Protein AF-A0A7R8QFI2-F1 (afdb_monomer)

Solvent-accessible surface area (backbone atoms only — not comparable to full-atom values): 9013 Å² total; per-residue (Å²): 136,85,84,77,78,79,81,77,75,75,80,83,75,78,76,64,45,54,29,41,31,33,12,44,46,71,68,48,40,52,51,52,50,54,52,45,50,55,34,56,76,70,69,48,58,59,44,74,45,75,42,77,54,62,67,76,100,59,58,73,65,62,47,51,54,53,42,53,52,50,36,66,75,67,68,53,55,93,42,73,49,73,47,73,79,88,70,69,64,82,76,49,57,85,70,56,65,70,74,60,65,85,78,69,81,88,67,79,82,70,92,72,79,86,84,72,80,69,80,78,74,83,79,79,75,77,81,80,83,78,83,80,80,83,129

Structure (mmCIF, N/CA/C/O backbone):
data_AF-A0A7R8QFI2-F1
#
_entry.id   AF-A0A7R8QFI2-F1
#
loop_
_atom_site.group_PDB
_atom_site.id
_atom_site.type_symbol
_atom_site.label_atom_id
_atom_site.label_alt_id
_atom_site.label_comp_id
_atom_site.label_asym_id
_atom_site.label_entity_id
_atom_site.label_seq_id
_atom_site.pdbx_PDB_ins_code
_atom_site.Cartn_x
_atom_site.Cartn_y
_atom_site.Cartn_z
_atom_site.occupancy
_atom_site.B_iso_or_equiv
_atom_site.auth_seq_id
_atom_site.auth_comp_id
_atom_site.auth_asym_id
_atom_site.auth_atom_id
_atom_site.pdbx_PDB_model_num
ATOM 1 N N . MET A 1 1 ? -21.117 -9.034 54.954 1.00 45.38 1 MET A N 1
ATOM 2 C CA . MET A 1 1 ? -21.698 -8.866 53.598 1.00 45.38 1 MET A CA 1
ATOM 3 C C . MET A 1 1 ? -20.590 -8.456 52.622 1.00 45.38 1 MET A C 1
ATOM 5 O O . MET A 1 1 ? -20.123 -7.327 52.692 1.00 45.38 1 MET A O 1
ATOM 9 N N . LYS A 1 2 ? -20.090 -9.359 51.764 1.00 46.66 2 LYS A N 1
ATOM 10 C CA . LYS A 1 2 ? -19.034 -9.036 50.780 1.00 46.66 2 LYS A CA 1
ATOM 11 C C . LYS A 1 2 ? -19.682 -8.557 49.473 1.00 46.66 2 LYS A C 1
ATOM 13 O O . LYS A 1 2 ? -20.307 -9.345 48.773 1.00 46.66 2 LYS A O 1
ATOM 18 N N . LYS A 1 3 ? -19.552 -7.264 49.151 1.00 57.09 3 LYS A N 1
ATOM 19 C CA . LYS A 1 3 ? -19.981 -6.685 47.863 1.00 57.09 3 LYS A CA 1
ATOM 20 C C . LYS A 1 3 ? -19.135 -7.292 46.738 1.00 57.09 3 LYS A C 1
ATOM 22 O O . LYS A 1 3 ? -17.954 -6.976 46.613 1.00 57.09 3 LYS A O 1
ATOM 27 N N . GLY A 1 4 ? -19.740 -8.151 45.921 1.00 54.62 4 GLY A N 1
ATOM 28 C CA . GLY A 1 4 ? -19.122 -8.666 44.702 1.00 54.62 4 GLY A CA 1
ATOM 29 C C . GLY A 1 4 ? -18.782 -7.519 43.749 1.00 54.62 4 GLY A C 1
ATOM 30 O O . GLY A 1 4 ? -19.655 -6.742 43.354 1.00 54.62 4 GLY A O 1
ATOM 31 N N . ARG A 1 5 ? -17.502 -7.393 43.383 1.00 62.91 5 ARG A N 1
ATOM 32 C CA . ARG A 1 5 ? -17.060 -6.482 42.322 1.00 62.91 5 ARG A CA 1
ATOM 33 C C . ARG A 1 5 ? -17.644 -6.985 41.001 1.00 62.91 5 ARG A C 1
ATOM 35 O O . ARG A 1 5 ? -17.160 -7.961 40.438 1.00 62.91 5 ARG A O 1
ATOM 42 N N . ARG A 1 6 ? -18.697 -6.323 40.510 1.00 64.62 6 ARG A N 1
ATOM 43 C CA . ARG A 1 6 ? -19.216 -6.521 39.150 1.00 64.62 6 ARG A CA 1
ATOM 44 C C . ARG A 1 6 ? -18.092 -6.210 38.163 1.00 64.62 6 ARG A C 1
ATOM 46 O O . ARG A 1 6 ? -17.715 -5.050 37.999 1.00 64.62 6 ARG A O 1
ATOM 53 N N . ASN A 1 7 ? -17.546 -7.256 37.549 1.00 66.62 7 ASN A N 1
ATOM 54 C CA . ASN A 1 7 ? -16.508 -7.159 36.535 1.00 66.62 7 ASN A CA 1
ATOM 55 C C . ASN A 1 7 ? -17.128 -6.569 35.258 1.00 66.62 7 ASN A C 1
ATOM 57 O O . ASN A 1 7 ? -17.682 -7.291 34.430 1.00 66.62 7 ASN A O 1
ATOM 61 N N . ARG A 1 8 ? -17.113 -5.237 35.134 1.00 70.44 8 ARG A N 1
ATOM 62 C CA . ARG A 1 8 ? -17.502 -4.540 33.904 1.00 70.44 8 ARG A CA 1
ATOM 63 C C . ARG A 1 8 ? -16.419 -4.815 32.861 1.00 70.44 8 ARG A C 1
ATOM 65 O O . ARG A 1 8 ? -15.394 -4.142 32.849 1.00 70.44 8 ARG A O 1
ATOM 72 N N . ARG A 1 9 ? -16.623 -5.835 32.019 1.00 70.94 9 ARG A N 1
ATOM 73 C CA . ARG A 1 9 ? -15.768 -6.065 30.846 1.00 70.94 9 ARG A CA 1
ATOM 74 C C . ARG A 1 9 ? -15.829 -4.819 29.961 1.00 70.94 9 ARG A C 1
ATOM 76 O O . ARG A 1 9 ? -16.916 -4.327 29.667 1.00 70.94 9 ARG A O 1
ATOM 83 N N . ALA A 1 10 ? -14.663 -4.299 29.588 1.00 73.00 10 ALA A N 1
ATOM 84 C CA . ALA A 1 10 ? -14.562 -3.171 28.673 1.00 73.00 10 ALA A CA 1
ATOM 85 C C . ALA A 1 10 ? -15.221 -3.517 27.321 1.00 73.00 10 ALA A C 1
ATOM 87 O O . ALA A 1 10 ? -15.196 -4.688 26.922 1.00 73.00 10 ALA A O 1
ATOM 88 N N . PRO A 1 11 ? -15.801 -2.531 26.614 1.00 71.62 11 PRO A N 1
ATOM 89 C CA . PRO A 1 11 ? -16.389 -2.767 25.303 1.00 71.62 11 PRO A CA 1
ATOM 90 C C . PRO A 1 11 ? -15.331 -3.318 24.328 1.00 71.62 11 PRO A C 1
ATOM 92 O O . PRO A 1 11 ? -14.168 -2.900 24.383 1.00 71.62 11 PRO A O 1
ATOM 95 N N . PRO A 1 12 ? -15.700 -4.267 23.447 1.00 72.69 12 PRO A N 1
ATOM 96 C CA . PRO A 1 12 ? -14.768 -4.852 22.493 1.00 72.69 12 PRO A CA 1
ATOM 97 C C . PRO A 1 12 ? -14.209 -3.764 21.569 1.00 72.69 12 PRO A C 1
ATOM 99 O O . PRO A 1 12 ? -14.959 -3.070 20.884 1.00 72.69 12 PRO A O 1
ATOM 102 N N . ARG A 1 13 ? -12.879 -3.602 21.559 1.00 73.94 13 ARG A N 1
ATOM 103 C CA . ARG A 1 13 ? -12.211 -2.669 20.642 1.00 73.94 13 ARG A CA 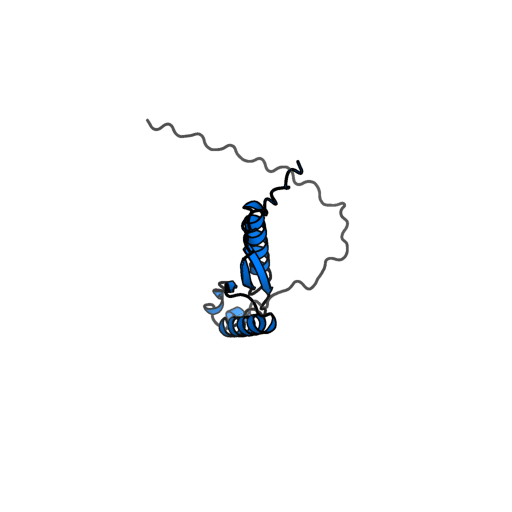1
ATOM 104 C C . ARG A 1 13 ? -12.448 -3.120 19.196 1.00 73.94 13 ARG A C 1
ATOM 106 O O . ARG A 1 13 ? -12.307 -4.316 18.917 1.00 73.94 13 ARG A O 1
ATOM 113 N N . PRO A 1 14 ? -12.756 -2.199 18.269 1.00 75.44 14 PRO A N 1
ATOM 114 C CA . PRO A 1 14 ? -12.896 -2.548 16.864 1.00 75.44 14 PRO A CA 1
ATOM 115 C C . PRO A 1 14 ? -11.576 -3.131 16.348 1.00 75.44 14 PRO A C 1
ATOM 117 O O . PRO A 1 14 ? -10.503 -2.556 16.540 1.00 75.44 14 PRO A O 1
ATOM 120 N N . ARG A 1 15 ? -11.648 -4.301 15.707 1.00 82.50 15 ARG A N 1
ATOM 121 C CA . ARG A 1 15 ? -10.483 -4.920 15.067 1.00 82.50 15 ARG A CA 1
ATOM 122 C C . ARG A 1 15 ? -10.026 -4.027 13.913 1.00 82.50 15 ARG A C 1
ATOM 124 O O . ARG A 1 15 ? -10.817 -3.764 13.008 1.00 82.50 15 ARG A O 1
ATOM 131 N N . ARG A 1 16 ? -8.765 -3.576 13.943 1.00 87.06 16 ARG A N 1
ATOM 132 C CA . ARG A 1 16 ? -8.180 -2.797 12.842 1.00 87.06 16 ARG A CA 1
ATOM 133 C C . ARG A 1 16 ? -8.179 -3.644 11.573 1.00 87.06 16 ARG A C 1
ATOM 135 O O . ARG A 1 16 ? -7.582 -4.718 11.550 1.00 87.06 16 ARG A O 1
ATOM 142 N N . LYS A 1 17 ? -8.853 -3.166 10.530 1.00 91.00 17 LYS A N 1
ATOM 143 C CA . LYS A 1 17 ? -8.801 -3.769 9.197 1.00 91.00 17 LYS A CA 1
ATOM 144 C C . LYS A 1 17 ? -7.487 -3.368 8.548 1.00 91.00 17 LYS A C 1
ATOM 146 O O . LYS A 1 17 ? -7.140 -2.193 8.547 1.00 91.00 17 LYS A O 1
ATOM 151 N N . VAL A 1 18 ? -6.762 -4.328 8.000 1.00 92.31 18 VAL A N 1
ATOM 152 C CA . VAL A 1 18 ? -5.548 -4.050 7.233 1.00 92.31 18 VAL A CA 1
ATOM 153 C C . VAL A 1 18 ? -5.906 -4.128 5.745 1.00 92.31 18 VAL A C 1
ATOM 155 O O . VAL A 1 18 ? -6.668 -5.009 5.344 1.00 92.31 18 VAL A O 1
ATOM 158 N N . ILE A 1 19 ? -5.414 -3.179 4.952 1.00 94.06 19 ILE A N 1
ATOM 159 C CA . ILE A 1 19 ? -5.589 -3.118 3.498 1.00 94.06 19 ILE A CA 1
ATOM 160 C C . ILE A 1 19 ? -4.199 -3.078 2.871 1.00 94.06 19 ILE A C 1
ATOM 162 O O . ILE A 1 19 ? -3.382 -2.226 3.218 1.00 94.06 19 ILE A O 1
ATOM 166 N N . TYR A 1 20 ? -3.940 -4.008 1.962 1.00 95.19 20 TYR A N 1
ATOM 167 C CA . TYR A 1 20 ? -2.738 -4.021 1.143 1.00 95.19 20 TYR A CA 1
ATOM 168 C C . TYR A 1 20 ? -2.846 -3.001 0.010 1.00 95.19 20 TYR A C 1
ATOM 170 O O . TYR A 1 20 ? -3.884 -2.935 -0.654 1.00 95.19 20 TYR A O 1
ATOM 178 N N . VAL A 1 21 ? -1.769 -2.254 -0.228 1.00 95.31 21 VAL A N 1
ATOM 179 C CA . VAL A 1 21 ? -1.650 -1.297 -1.327 1.00 95.31 21 VAL A CA 1
ATOM 180 C C . VAL A 1 21 ? -0.360 -1.561 -2.093 1.00 95.31 21 VAL A C 1
ATOM 182 O O . VAL A 1 21 ? 0.730 -1.323 -1.582 1.00 95.31 21 VAL A O 1
ATOM 185 N N . GLY A 1 22 ? -0.480 -2.064 -3.317 1.00 93.69 22 GLY A N 1
ATOM 186 C CA . GLY A 1 22 ? 0.650 -2.150 -4.237 1.00 93.69 22 GLY A CA 1
ATOM 187 C C . GLY A 1 22 ? 0.884 -0.795 -4.900 1.00 93.69 22 GLY A C 1
ATOM 188 O O . GLY A 1 22 ? -0.035 -0.276 -5.522 1.00 93.69 22 GLY A O 1
ATOM 189 N N . CYS A 1 23 ? 2.077 -0.228 -4.770 1.00 92.75 23 CYS A N 1
ATOM 190 C CA . CYS A 1 23 ? 2.444 1.068 -5.343 1.00 92.75 23 CYS A CA 1
ATOM 191 C C . CYS A 1 23 ? 3.401 0.861 -6.517 1.00 92.75 23 CYS A C 1
ATOM 193 O O . CYS A 1 23 ? 4.364 0.110 -6.375 1.00 92.75 23 CYS A O 1
ATOM 195 N N . GLU A 1 24 ? 3.176 1.507 -7.658 1.00 89.69 24 GLU A N 1
ATOM 196 C CA . GLU A 1 24 ? 4.116 1.448 -8.783 1.00 89.69 24 GLU A CA 1
ATOM 197 C C . GLU A 1 24 ? 5.493 2.013 -8.403 1.00 89.69 24 GLU A C 1
ATOM 199 O O . GLU A 1 24 ? 6.505 1.309 -8.533 1.00 89.69 24 GLU A O 1
ATOM 204 N N . GLY A 1 25 ? 5.512 3.221 -7.833 1.00 88.94 25 GLY A N 1
ATOM 205 C CA . GLY A 1 25 ? 6.712 3.919 -7.396 1.00 88.94 25 GLY A CA 1
ATOM 206 C C . GLY A 1 25 ? 6.557 4.679 -6.076 1.00 88.94 25 GLY A C 1
ATOM 207 O O . GLY A 1 25 ? 5.670 4.423 -5.252 1.00 88.94 25 GLY A O 1
ATOM 208 N N . ASP A 1 26 ? 7.496 5.603 -5.862 1.00 89.19 26 ASP A N 1
ATOM 209 C CA . ASP A 1 26 ? 7.631 6.371 -4.619 1.00 89.19 26 ASP A CA 1
ATOM 210 C C . ASP A 1 26 ? 6.506 7.412 -4.460 1.00 89.19 26 ASP A C 1
ATOM 212 O O . ASP A 1 26 ? 6.092 7.712 -3.337 1.00 89.19 26 ASP A O 1
ATOM 216 N N . SER A 1 27 ? 5.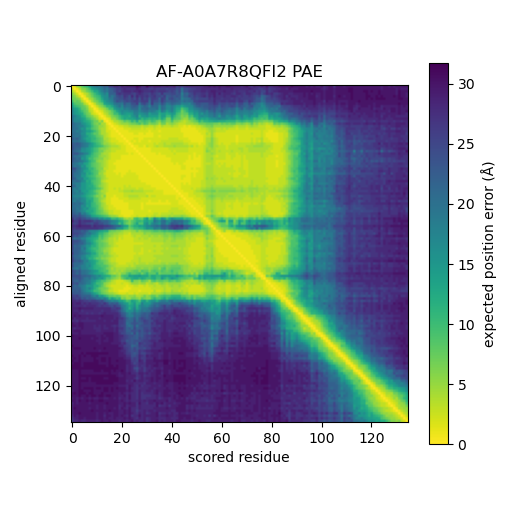973 7.939 -5.569 1.00 89.75 27 SER A N 1
ATOM 217 C CA . SER A 1 27 ? 4.851 8.889 -5.581 1.00 89.75 27 SER A CA 1
ATOM 218 C C . SER A 1 27 ? 3.586 8.273 -4.992 1.00 89.75 27 SER A C 1
ATOM 220 O O . SER A 1 27 ? 2.963 8.856 -4.100 1.00 89.75 27 SER A O 1
ATOM 222 N N . GLU A 1 28 ? 3.229 7.063 -5.418 1.00 92.31 28 GLU A N 1
ATOM 223 C CA . GLU A 1 28 ? 2.031 6.374 -4.934 1.00 92.31 28 GLU A CA 1
ATOM 224 C C . GLU A 1 28 ? 2.224 5.942 -3.481 1.00 92.31 28 GLU A C 1
ATOM 226 O O . GLU A 1 28 ? 1.292 6.001 -2.680 1.00 92.31 28 GLU A O 1
ATOM 231 N N . GLN A 1 29 ? 3.442 5.546 -3.099 1.00 94.12 29 GLN A N 1
ATOM 232 C CA . GLN A 1 29 ? 3.764 5.241 -1.707 1.00 94.12 29 GLN A CA 1
ATOM 233 C C . GLN A 1 29 ? 3.567 6.461 -0.796 1.00 94.12 29 GLN A C 1
ATOM 235 O O . GLN A 1 29 ? 2.952 6.337 0.268 1.00 94.12 29 GLN A O 1
ATOM 240 N N . ALA A 1 30 ? 4.040 7.639 -1.214 1.00 94.38 30 ALA A N 1
ATOM 241 C CA . ALA A 1 30 ? 3.842 8.882 -0.4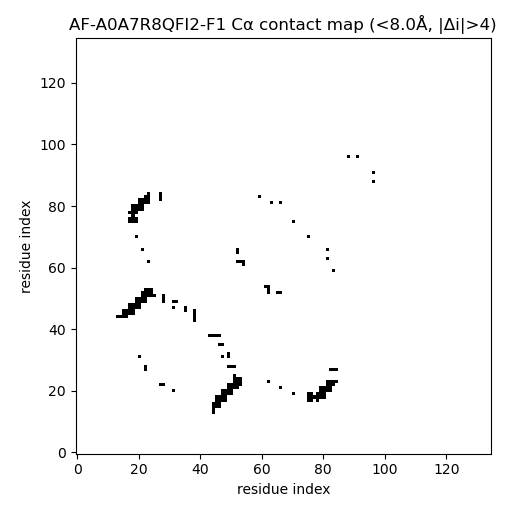73 1.00 94.38 30 ALA A CA 1
ATOM 242 C C . ALA A 1 30 ? 2.352 9.235 -0.344 1.00 94.38 30 ALA A C 1
ATOM 244 O O . ALA A 1 30 ? 1.900 9.646 0.727 1.00 94.38 30 ALA A O 1
ATOM 245 N N . TYR A 1 31 ? 1.562 9.000 -1.395 1.00 95.69 31 TYR A N 1
ATOM 246 C CA . TYR A 1 31 ? 0.115 9.191 -1.338 1.00 95.69 31 TYR A CA 1
ATOM 247 C C . TYR A 1 31 ? -0.561 8.257 -0.321 1.00 95.69 31 TYR A C 1
ATOM 249 O O . TYR A 1 31 ? -1.410 8.694 0.457 1.00 95.69 31 TYR A O 1
ATOM 257 N N . VAL A 1 32 ? -0.150 6.986 -0.243 1.00 97.12 32 VAL A N 1
ATOM 258 C CA . VAL A 1 32 ? -0.666 6.052 0.774 1.00 97.12 32 VAL A CA 1
ATOM 259 C C . VAL A 1 32 ? -0.301 6.490 2.192 1.00 97.12 32 VAL A C 1
ATOM 261 O O . VAL A 1 32 ? -1.121 6.335 3.099 1.00 97.12 32 VAL A O 1
ATOM 264 N N . ALA A 1 33 ? 0.891 7.057 2.397 1.00 97.12 33 ALA A N 1
ATOM 265 C CA . ALA A 1 33 ? 1.283 7.611 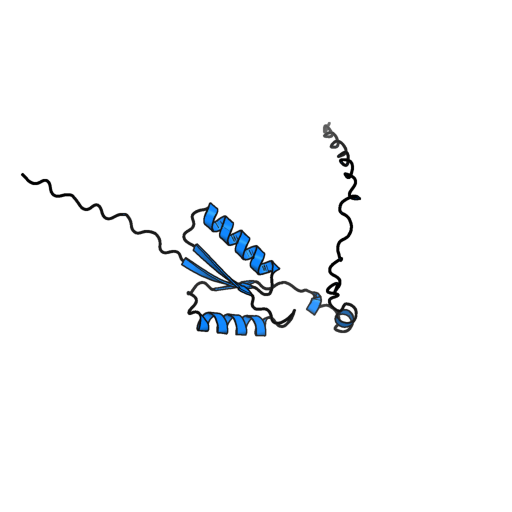3.692 1.00 97.12 33 ALA A CA 1
ATOM 266 C C . ALA A 1 33 ? 0.356 8.765 4.114 1.00 97.12 33 ALA A C 1
ATOM 268 O O . ALA A 1 33 ? -0.191 8.726 5.214 1.00 97.12 33 ALA A O 1
ATOM 269 N N . LEU A 1 34 ? 0.065 9.703 3.205 1.00 98.12 34 LEU A N 1
ATOM 270 C CA . LEU A 1 34 ? -0.907 10.776 3.448 1.00 98.12 34 LEU A CA 1
ATOM 271 C C . LEU A 1 34 ? -2.295 10.222 3.816 1.00 98.12 34 LEU A C 1
ATOM 273 O O . LEU A 1 34 ? -2.928 10.688 4.763 1.00 98.12 34 LEU A O 1
ATOM 277 N N . LEU A 1 35 ? -2.779 9.203 3.099 1.00 97.50 35 LEU A N 1
ATOM 278 C CA . LEU A 1 35 ? -4.055 8.561 3.428 1.00 97.50 35 LEU A CA 1
ATOM 279 C C . LEU A 1 35 ? -4.029 7.903 4.813 1.00 97.50 35 LEU A C 1
ATOM 281 O O . LEU A 1 35 ? -5.025 7.950 5.535 1.00 97.50 35 LEU A O 1
ATOM 285 N N . GLN A 1 36 ? -2.906 7.295 5.198 1.00 97.38 36 GLN A N 1
ATOM 286 C CA . GLN A 1 36 ? -2.744 6.703 6.521 1.00 97.38 36 GLN A CA 1
ATOM 287 C C . GLN A 1 36 ? -2.797 7.767 7.627 1.00 97.38 36 GLN A C 1
ATOM 289 O O . GLN A 1 36 ? -3.408 7.508 8.669 1.00 97.38 36 GLN A O 1
ATOM 294 N N . ASP A 1 37 ? -2.229 8.949 7.397 1.00 97.75 37 ASP A N 1
ATOM 295 C CA . ASP A 1 37 ? -2.302 10.073 8.333 1.00 97.75 37 ASP A CA 1
ATOM 296 C C . ASP A 1 37 ? -3.745 10.555 8.504 1.00 97.75 37 ASP A C 1
ATOM 298 O O . ASP A 1 37 ? -4.248 10.594 9.627 1.00 97.75 37 ASP A O 1
ATOM 302 N N . LEU A 1 38 ? -4.478 10.761 7.407 1.00 98.06 38 LEU A N 1
ATOM 303 C CA . LEU A 1 38 ? -5.899 11.136 7.453 1.00 98.06 38 LEU A CA 1
ATOM 304 C C . LEU A 1 38 ? -6.768 10.078 8.159 1.00 98.06 38 LEU A C 1
ATOM 306 O O . LEU A 1 38 ? -7.683 10.405 8.916 1.00 98.06 38 LEU A O 1
ATOM 310 N N . ILE A 1 39 ? -6.484 8.790 7.944 1.00 96.31 39 ILE A N 1
ATOM 311 C CA . ILE A 1 39 ? -7.144 7.676 8.644 1.00 96.31 39 ILE A CA 1
ATOM 312 C C . ILE A 1 39 ? -6.897 7.756 10.155 1.00 96.31 39 ILE A C 1
ATOM 314 O O . ILE A 1 39 ? -7.824 7.529 10.941 1.00 96.31 39 ILE A O 1
ATOM 318 N N . ASN A 1 40 ? -5.665 8.078 10.558 1.00 95.06 40 ASN A N 1
ATOM 319 C CA . ASN A 1 40 ? -5.286 8.220 11.960 1.00 95.06 40 ASN A CA 1
ATOM 320 C C . ASN A 1 40 ? -5.959 9.443 12.597 1.00 95.06 40 ASN A C 1
ATOM 322 O O . ASN A 1 40 ? -6.536 9.308 13.676 1.00 95.06 40 ASN A O 1
ATOM 326 N N . GLU A 1 41 ? -5.964 10.592 11.917 1.00 97.06 41 GLU A N 1
ATOM 327 C CA . GLU A 1 41 ? -6.645 11.817 12.363 1.00 97.06 41 GLU A CA 1
ATOM 328 C C . GLU A 1 41 ? -8.143 11.596 12.594 1.00 97.06 41 GLU A C 1
ATOM 330 O O . GLU A 1 41 ? -8.728 12.112 13.546 1.00 97.06 41 GLU A O 1
ATOM 335 N N . ARG A 1 42 ? -8.776 10.781 11.744 1.00 96.25 42 ARG A N 1
ATOM 336 C CA . ARG A 1 42 ? -10.199 10.427 11.856 1.00 96.25 42 ARG A CA 1
ATOM 337 C C . ARG A 1 42 ? -10.477 9.286 12.838 1.00 96.25 42 ARG A C 1
ATOM 339 O O . ARG A 1 42 ? -11.636 8.912 13.008 1.00 96.25 42 ARG A O 1
ATOM 346 N N . GLY A 1 43 ? -9.450 8.717 13.472 1.00 93.62 43 GLY A N 1
ATOM 347 C CA . GLY A 1 43 ? -9.592 7.623 14.435 1.00 93.62 43 GLY A CA 1
ATOM 348 C C . GLY A 1 43 ? -10.170 6.338 13.832 1.00 93.62 43 GLY A C 1
ATOM 349 O O . GLY A 1 43 ? -10.788 5.539 14.540 1.00 93.62 43 GLY A O 1
ATOM 350 N N . LEU A 1 44 ? -10.006 6.129 12.522 1.00 93.44 44 LEU A N 1
ATOM 351 C CA . LEU A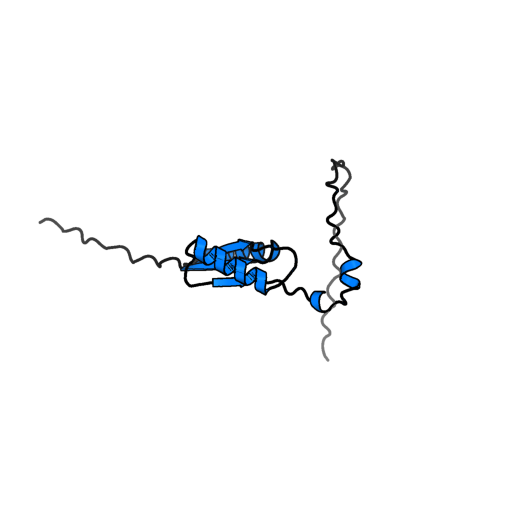 1 44 ? -10.558 4.965 11.841 1.00 93.44 44 LEU A CA 1
ATOM 352 C C . LEU A 1 44 ? -9.737 3.714 12.174 1.00 93.44 44 LEU A C 1
ATOM 354 O O . LEU A 1 44 ? -8.506 3.714 12.178 1.00 93.44 44 LEU A O 1
ATOM 358 N N . ALA A 1 45 ? -10.424 2.596 12.406 1.00 92.94 45 ALA A N 1
ATOM 359 C CA . ALA A 1 45 ? -9.793 1.304 12.667 1.00 92.94 45 ALA A CA 1
ATOM 360 C C . ALA A 1 45 ? -9.319 0.636 11.359 1.00 92.94 45 ALA A C 1
ATOM 362 O O . ALA A 1 45 ? -9.707 -0.493 11.053 1.00 92.94 45 ALA A O 1
ATOM 363 N N . VAL A 1 46 ? -8.502 1.340 10.573 1.00 92.62 46 VAL A N 1
ATOM 364 C CA . VAL A 1 46 ? -7.939 0.873 9.299 1.00 92.62 46 VAL A CA 1
ATOM 365 C C . VAL A 1 46 ? -6.427 1.118 9.284 1.00 92.62 46 VAL A C 1
ATOM 367 O O . VAL A 1 46 ? -5.943 2.113 9.816 1.00 92.62 46 VAL A O 1
ATOM 370 N N . THR A 1 47 ? -5.666 0.195 8.704 1.00 93.81 47 THR A N 1
ATOM 371 C CA . THR A 1 47 ? -4.235 0.358 8.424 1.00 93.81 47 THR A CA 1
ATOM 372 C C . THR A 1 47 ? -3.978 0.052 6.957 1.00 93.81 47 THR A C 1
ATOM 374 O O . THR A 1 47 ? -4.368 -1.014 6.480 1.00 93.81 47 THR A O 1
ATOM 377 N N . LEU A 1 48 ? -3.283 0.945 6.266 1.00 95.31 48 LEU A N 1
ATOM 378 C CA . LEU A 1 48 ? -2.789 0.738 4.912 1.00 95.31 48 LEU A CA 1
ATOM 379 C C . LEU A 1 48 ? -1.361 0.180 4.973 1.00 95.31 48 LEU A C 1
ATOM 381 O O . LEU A 1 48 ? -0.528 0.646 5.750 1.00 95.31 48 LEU A O 1
ATOM 385 N N . ARG A 1 49 ? -1.081 -0.854 4.179 1.00 93.81 49 ARG A N 1
ATOM 386 C CA . ARG A 1 49 ? 0.252 -1.449 4.018 1.00 93.81 49 ARG A CA 1
ATOM 387 C C . ARG A 1 49 ? 0.706 -1.230 2.584 1.00 93.81 49 ARG A C 1
ATOM 389 O O . ARG A 1 49 ? 0.244 -1.936 1.696 1.00 93.81 49 ARG A O 1
ATOM 396 N N . ALA A 1 50 ? 1.556 -0.226 2.390 1.00 93.75 50 ALA A N 1
ATOM 397 C CA . ALA A 1 50 ? 2.117 0.111 1.090 1.00 93.75 50 ALA A CA 1
ATOM 398 C C . ALA A 1 50 ? 3.342 -0.756 0.785 1.00 93.75 50 ALA A C 1
ATOM 400 O O . ALA A 1 50 ? 4.298 -0.740 1.559 1.00 93.75 50 ALA A O 1
ATOM 401 N N . ASP A 1 51 ? 3.329 -1.435 -0.360 1.00 92.31 51 ASP A N 1
ATOM 402 C CA . ASP A 1 51 ? 4.481 -2.146 -0.908 1.00 92.31 51 ASP A CA 1
ATOM 403 C C . ASP A 1 51 ? 4.820 -1.586 -2.287 1.00 92.31 51 ASP A C 1
ATOM 405 O O . ASP A 1 51 ? 4.007 -1.638 -3.210 1.00 92.31 51 ASP A O 1
ATOM 409 N N . VAL A 1 52 ? 6.053 -1.106 -2.447 1.00 91.19 52 VAL A N 1
ATOM 410 C CA . VAL A 1 52 ? 6.545 -0.631 -3.743 1.00 91.19 52 VAL A CA 1
ATOM 411 C C . VAL A 1 52 ? 6.844 -1.832 -4.647 1.00 91.19 52 VAL A C 1
ATOM 413 O O . VAL A 1 52 ? 7.645 -2.728 -4.337 1.00 91.19 52 VAL A O 1
ATOM 416 N N . LEU A 1 53 ? 6.148 -1.877 -5.778 1.00 87.25 53 LEU A N 1
ATOM 417 C CA . LEU A 1 53 ? 6.139 -2.983 -6.715 1.00 87.25 53 LEU A CA 1
ATOM 418 C C . LEU A 1 53 ? 7.297 -2.902 -7.697 1.00 87.25 53 LEU A C 1
ATOM 420 O O . LEU A 1 53 ? 7.884 -3.949 -7.935 1.00 87.25 53 LEU A O 1
ATOM 424 N N . ASN A 1 54 ? 7.664 -1.715 -8.180 1.00 74.38 54 ASN A N 1
ATOM 425 C CA . ASN A 1 54 ? 8.789 -1.405 -9.070 1.00 74.38 54 ASN A CA 1
ATOM 426 C C . ASN A 1 54 ? 9.319 -2.575 -9.937 1.00 74.38 54 ASN A C 1
ATOM 428 O O . ASN A 1 54 ? 10.117 -3.410 -9.478 1.00 74.38 54 ASN A O 1
ATOM 432 N N . PRO A 1 55 ? 8.939 -2.606 -11.219 1.00 60.50 55 PRO A N 1
AT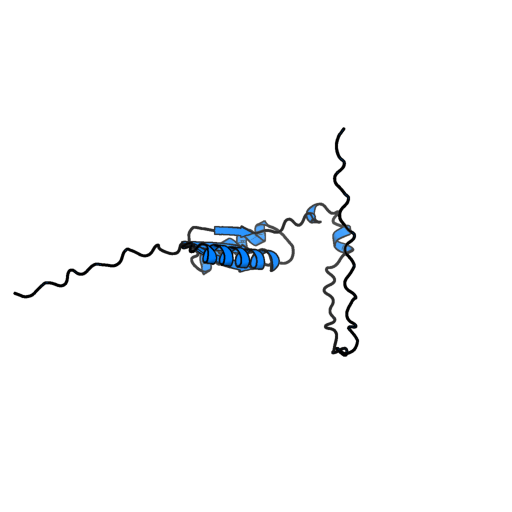OM 433 C CA . PRO A 1 55 ? 9.864 -2.993 -12.262 1.00 60.50 55 PRO A CA 1
ATOM 434 C C . PRO A 1 55 ? 9.852 -1.913 -13.351 1.00 60.50 55 PRO A C 1
ATOM 436 O O . PRO A 1 55 ? 9.247 -2.102 -14.390 1.00 60.50 55 PRO A O 1
ATOM 439 N N . GLY A 1 56 ? 10.501 -0.775 -13.080 1.00 59.59 56 GLY A N 1
ATOM 440 C CA . GLY A 1 56 ? 10.939 0.213 -14.075 1.00 59.59 56 GLY A CA 1
ATOM 441 C C . GLY A 1 56 ? 9.939 0.567 -15.183 1.00 59.59 56 GLY A C 1
ATOM 442 O O . GLY A 1 56 ? 10.031 -0.005 -16.261 1.00 59.59 56 GLY A O 1
ATOM 443 N N . ALA A 1 57 ? 9.077 1.562 -14.938 1.00 56.62 57 ALA A N 1
ATOM 444 C CA . ALA A 1 57 ? 8.294 2.295 -15.948 1.00 56.62 57 ALA A CA 1
ATOM 445 C C . ALA A 1 57 ? 7.646 1.422 -17.047 1.00 56.62 57 ALA A C 1
ATOM 447 O O . ALA A 1 57 ? 7.721 1.752 -18.233 1.00 56.62 57 ALA A O 1
ATOM 448 N N . GLY A 1 58 ? 7.076 0.270 -16.685 1.00 70.50 58 GLY A N 1
ATOM 449 C CA . GLY A 1 58 ? 6.649 -0.703 -17.681 1.00 70.50 58 GLY A CA 1
ATOM 450 C C . GLY A 1 58 ? 5.737 -1.812 -17.166 1.00 70.50 58 GLY A C 1
ATOM 451 O O . GLY A 1 58 ? 5.855 -2.279 -16.037 1.00 70.50 58 GLY A O 1
ATOM 452 N N . ASP A 1 59 ? 4.849 -2.210 -18.078 1.00 78.69 59 ASP A N 1
ATOM 453 C CA . ASP A 1 59 ? 3.840 -3.272 -18.039 1.00 78.69 59 ASP A CA 1
ATOM 454 C C . ASP A 1 59 ? 2.984 -3.399 -16.751 1.00 78.69 59 ASP A C 1
ATOM 456 O O . ASP A 1 59 ? 3.394 -4.024 -15.763 1.00 78.69 59 ASP A O 1
ATOM 460 N N . PRO A 1 60 ? 1.726 -2.912 -16.789 1.00 83.19 60 PRO A N 1
ATOM 461 C CA . PRO A 1 60 ? 0.743 -3.116 -15.726 1.00 83.19 60 PRO A CA 1
ATOM 462 C C . PRO A 1 60 ? 0.534 -4.585 -15.338 1.00 83.19 60 PRO A C 1
ATOM 464 O O . PRO A 1 60 ? 0.271 -4.881 -14.170 1.00 83.19 60 PRO A O 1
ATOM 467 N N . GLU A 1 61 ? 0.654 -5.527 -16.279 1.00 86.44 61 GLU A N 1
ATOM 468 C CA . GLU A 1 61 ? 0.431 -6.942 -15.982 1.00 86.44 61 GLU A CA 1
ATOM 469 C C . GLU A 1 61 ? 1.529 -7.503 -15.065 1.00 86.44 61 GLU A C 1
ATOM 471 O O . GLU A 1 61 ? 1.240 -8.179 -14.068 1.00 86.44 61 GLU A O 1
ATOM 476 N N . ALA A 1 62 ? 2.792 -7.177 -15.347 1.00 84.31 62 ALA A N 1
ATOM 477 C CA . ALA A 1 62 ? 3.926 -7.554 -14.509 1.00 84.31 62 ALA A CA 1
ATOM 478 C C . ALA A 1 62 ? 3.799 -7.003 -13.076 1.00 84.31 62 ALA A C 1
ATOM 480 O O . ALA A 1 62 ? 4.068 -7.722 -12.103 1.00 84.31 62 ALA A O 1
ATOM 481 N N . LEU A 1 63 ? 3.335 -5.757 -12.933 1.00 87.12 63 LEU A N 1
ATOM 482 C CA . LEU A 1 63 ? 3.058 -5.128 -11.639 1.00 87.12 63 LEU A CA 1
ATOM 483 C C . LEU A 1 63 ? 2.001 -5.905 -10.843 1.00 87.12 63 LEU A C 1
ATOM 485 O O . LEU A 1 63 ? 2.231 -6.248 -9.678 1.00 87.12 63 LEU A O 1
ATOM 489 N N . VAL A 1 64 ? 0.878 -6.257 -11.477 1.00 88.56 64 VAL A N 1
ATOM 490 C CA . VAL A 1 64 ? -0.196 -7.038 -10.840 1.00 88.56 64 VAL A CA 1
ATOM 491 C C . VAL A 1 64 ? 0.304 -8.415 -10.404 1.00 88.56 64 VAL A C 1
ATOM 493 O O . VAL A 1 64 ? 0.070 -8.819 -9.263 1.00 88.56 64 VAL A O 1
ATOM 496 N N . ARG A 1 65 ? 1.047 -9.129 -11.259 1.00 89.88 65 ARG A N 1
ATOM 497 C CA . ARG A 1 65 ? 1.615 -10.447 -10.915 1.00 89.88 65 ARG A CA 1
ATOM 498 C C . ARG A 1 65 ? 2.516 -10.368 -9.679 1.00 89.88 65 ARG A C 1
ATOM 500 O O . ARG A 1 65 ? 2.409 -11.200 -8.776 1.00 89.88 65 ARG A O 1
ATOM 507 N N . LYS A 1 66 ? 3.359 -9.337 -9.593 1.00 88.81 66 LYS A N 1
ATOM 508 C CA . LYS A 1 66 ? 4.246 -9.114 -8.443 1.00 88.81 66 LYS A CA 1
ATOM 509 C C . LYS A 1 66 ? 3.477 -8.745 -7.173 1.00 88.81 66 LYS A C 1
ATOM 511 O O . LYS A 1 66 ? 3.849 -9.186 -6.084 1.00 88.81 66 LYS A O 1
ATOM 516 N N . ALA A 1 67 ? 2.394 -7.979 -7.299 1.00 90.69 67 ALA A N 1
ATOM 517 C CA . ALA A 1 67 ? 1.496 -7.687 -6.185 1.00 90.69 67 ALA A CA 1
ATOM 518 C C . ALA A 1 67 ? 0.871 -8.973 -5.626 1.00 90.69 67 ALA A C 1
ATOM 520 O O . ALA A 1 67 ? 0.923 -9.206 -4.421 1.00 90.69 67 ALA A O 1
ATOM 521 N N . ILE A 1 68 ? 0.360 -9.852 -6.498 1.00 90.88 68 ILE A N 1
ATOM 522 C CA . ILE A 1 68 ? -0.196 -11.157 -6.102 1.00 90.88 68 ILE A CA 1
ATOM 523 C C . ILE A 1 68 ? 0.859 -11.995 -5.371 1.00 90.88 68 ILE A C 1
ATOM 525 O O . ILE A 1 68 ? 0.575 -12.557 -4.312 1.00 90.88 68 ILE A O 1
ATOM 529 N N . GLN A 1 69 ? 2.089 -12.036 -5.891 1.00 89.75 69 GLN A N 1
ATOM 530 C CA . GLN A 1 69 ? 3.186 -12.762 -5.252 1.00 89.75 69 GLN A CA 1
ATOM 531 C C . GLN A 1 69 ? 3.454 -12.254 -3.826 1.00 89.75 69 GLN A C 1
ATOM 533 O O . GLN A 1 69 ? 3.544 -13.061 -2.901 1.00 89.75 69 GLN A O 1
ATOM 538 N N . ARG A 1 70 ? 3.518 -10.931 -3.620 1.00 89.00 70 ARG A N 1
ATOM 539 C CA . ARG A 1 70 ? 3.701 -10.336 -2.283 1.00 89.00 70 ARG A CA 1
ATOM 540 C C . ARG A 1 70 ? 2.523 -10.596 -1.351 1.00 89.00 70 ARG A C 1
ATOM 542 O O . ARG A 1 70 ? 2.728 -10.898 -0.178 1.00 89.00 70 ARG A O 1
ATOM 549 N N . ILE A 1 71 ? 1.300 -10.528 -1.876 1.00 90.31 71 ILE A N 1
ATOM 550 C CA . ILE A 1 71 ? 0.074 -10.860 -1.139 1.00 90.31 71 ILE A CA 1
ATOM 551 C C . ILE A 1 71 ? 0.125 -12.276 -0.584 1.00 90.31 71 ILE A C 1
ATOM 553 O O . ILE A 1 71 ? -0.207 -12.472 0.584 1.00 90.31 71 ILE A O 1
ATOM 557 N N . HIS A 1 72 ? 0.574 -13.242 -1.382 1.00 89.69 72 HIS A N 1
ATOM 558 C CA . HIS A 1 72 ? 0.712 -14.622 -0.928 1.00 89.69 72 HIS A CA 1
ATOM 559 C C . HIS A 1 72 ? 1.880 -14.805 0.051 1.00 89.69 72 HIS A C 1
ATOM 561 O O . HIS A 1 72 ? 1.736 -15.540 1.021 1.00 89.69 72 HIS A O 1
ATOM 567 N N . GLN A 1 73 ? 3.011 -14.125 -0.160 1.00 88.19 73 GLN A N 1
ATOM 568 C CA . GLN A 1 73 ? 4.182 -14.222 0.725 1.00 88.19 73 GLN A CA 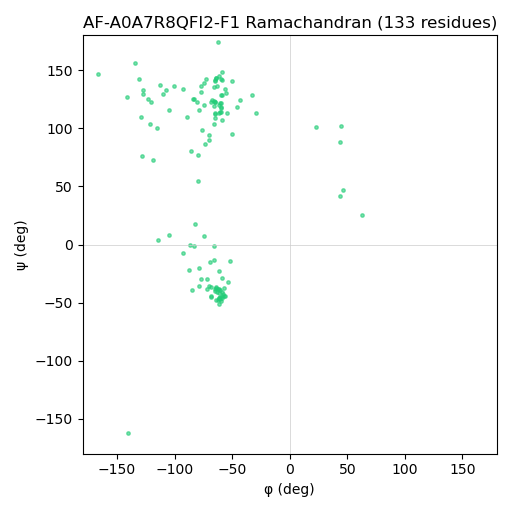1
ATOM 569 C C . GLN A 1 73 ? 3.917 -13.709 2.143 1.00 88.19 73 GLN A C 1
ATOM 571 O O . GLN A 1 73 ? 4.435 -14.268 3.106 1.00 88.19 73 GLN A O 1
ATOM 576 N N . HIS A 1 74 ? 3.128 -12.644 2.273 1.00 83.56 74 HIS A N 1
ATOM 577 C CA . HIS A 1 74 ? 2.885 -11.975 3.552 1.00 83.56 74 HIS A CA 1
ATOM 578 C C . HIS A 1 74 ? 1.501 -12.264 4.147 1.00 83.56 74 HIS A C 1
ATOM 580 O O . HIS A 1 74 ? 1.133 -11.632 5.137 1.00 83.56 74 HIS A O 1
ATOM 586 N N . ASP A 1 75 ? 0.744 -13.193 3.549 1.00 84.44 75 ASP A N 1
ATOM 587 C CA . ASP A 1 75 ? -0.640 -13.525 3.916 1.00 84.44 75 ASP A CA 1
ATOM 588 C C . ASP A 1 75 ? -1.503 -12.264 4.111 1.00 84.44 75 ASP A C 1
ATOM 590 O O . ASP A 1 75 ? -2.190 -12.061 5.118 1.00 84.44 75 ASP A O 1
ATOM 594 N N . TYR A 1 76 ? -1.404 -11.337 3.149 1.00 79.94 76 TYR A N 1
ATOM 595 C CA . TYR A 1 76 ? -2.092 -10.060 3.266 1.00 79.94 76 TYR A CA 1
ATOM 596 C C . TYR A 1 76 ? -3.625 -10.266 3.258 1.00 79.94 76 TYR A C 1
ATOM 598 O O . TYR A 1 76 ? -4.172 -11.069 2.486 1.00 79.94 76 TYR A O 1
ATOM 606 N N . PRO A 1 77 ? -4.350 -9.498 4.092 1.00 74.44 77 PRO A N 1
ATOM 607 C CA . PRO A 1 77 ? -5.790 -9.634 4.311 1.00 74.44 77 PRO A CA 1
ATOM 608 C C . PRO A 1 77 ? -6.617 -9.371 3.041 1.00 74.44 77 PRO A C 1
ATOM 610 O O . PRO A 1 77 ? -6.119 -8.960 1.994 1.00 74.44 77 PRO A O 1
ATOM 613 N N . LYS A 1 78 ? -7.935 -9.589 3.138 1.00 76.94 78 LYS A N 1
ATOM 614 C CA . LYS A 1 78 ? -8.864 -9.529 1.994 1.00 76.94 78 LYS A CA 1
ATOM 615 C C . LYS A 1 78 ? -8.902 -8.178 1.259 1.00 76.94 78 LYS A C 1
ATOM 617 O O . LYS A 1 78 ? -9.202 -8.166 0.072 1.00 76.94 78 LYS A O 1
ATOM 622 N N . GLY A 1 79 ? -8.631 -7.058 1.936 1.00 85.62 79 GLY A N 1
ATOM 623 C CA . GLY A 1 79 ? -8.612 -5.733 1.306 1.00 85.62 79 GLY A CA 1
ATOM 624 C C . GLY A 1 79 ? -7.314 -5.511 0.533 1.00 85.62 79 GLY A C 1
ATOM 625 O O . GLY A 1 79 ? -6.249 -5.498 1.146 1.00 85.62 79 GLY A O 1
ATOM 626 N N . ARG A 1 80 ? -7.401 -5.356 -0.792 1.00 91.62 80 ARG A N 1
ATOM 627 C CA . ARG A 1 80 ? -6.247 -5.257 -1.698 1.00 91.62 80 ARG A CA 1
ATOM 628 C C . ARG A 1 80 ? -6.540 -4.220 -2.772 1.00 91.62 80 ARG A C 1
ATOM 630 O O . ARG A 1 80 ? -7.570 -4.313 -3.435 1.00 91.62 80 ARG A O 1
ATOM 637 N N . ILE A 1 81 ? -5.644 -3.260 -2.934 1.00 92.19 81 ILE A N 1
ATOM 638 C CA . ILE A 1 81 ? -5.693 -2.252 -3.992 1.00 92.19 81 ILE A CA 1
ATOM 639 C C . ILE A 1 81 ? -4.306 -2.106 -4.621 1.00 92.19 81 ILE A C 1
ATOM 641 O O . ILE A 1 81 ? -3.297 -2.429 -3.995 1.00 92.19 81 ILE A O 1
ATOM 645 N N . ILE A 1 82 ? -4.258 -1.640 -5.865 1.00 90.62 82 ILE A N 1
ATOM 646 C CA . ILE A 1 82 ? -3.018 -1.309 -6.569 1.00 90.62 82 ILE A CA 1
ATOM 647 C C . ILE A 1 82 ? -3.167 0.117 -7.096 1.00 90.62 82 ILE A C 1
ATOM 649 O O . ILE A 1 82 ? -4.210 0.459 -7.653 1.00 90.62 82 ILE A O 1
ATOM 653 N N . LEU A 1 83 ? -2.144 0.936 -6.876 1.00 89.56 83 LEU A N 1
ATOM 654 C CA . LEU A 1 83 ? -2.006 2.279 -7.415 1.00 89.56 83 LEU A CA 1
ATOM 655 C C . LEU A 1 83 ? -0.977 2.226 -8.542 1.00 89.56 83 LEU A C 1
ATOM 657 O O . LEU A 1 83 ? 0.183 1.885 -8.307 1.00 89.56 83 LEU A O 1
ATOM 661 N N . LEU A 1 84 ? -1.451 2.519 -9.748 1.00 86.69 84 LEU A N 1
ATOM 662 C CA . LEU A 1 84 ? -0.657 2.598 -10.967 1.00 86.69 84 LEU A CA 1
ATOM 663 C C . LEU A 1 84 ? -0.647 4.050 -11.428 1.00 86.69 84 LEU A C 1
ATOM 665 O O . LEU A 1 84 ? -1.698 4.703 -11.385 1.00 86.69 84 LEU A O 1
ATOM 669 N N . ASP A 1 85 ? 0.512 4.530 -11.856 1.00 81.12 85 ASP A N 1
ATOM 670 C CA . ASP A 1 85 ? 0.614 5.831 -12.494 1.00 81.12 85 ASP A CA 1
ATOM 671 C C . ASP A 1 85 ? 0.018 5.745 -13.905 1.00 81.12 85 ASP A C 1
ATOM 673 O O . ASP A 1 85 ? 0.128 4.736 -14.611 1.00 81.12 85 ASP A O 1
ATOM 677 N N . ARG A 1 86 ? -0.667 6.806 -14.327 1.00 70.75 86 ARG A N 1
ATOM 678 C CA . ARG A 1 86 ? -1.115 6.924 -15.715 1.00 70.75 86 ARG A CA 1
ATOM 679 C C . ARG A 1 86 ? 0.023 7.529 -16.518 1.00 70.75 86 ARG A C 1
ATOM 681 O O . ARG A 1 86 ? 0.015 8.718 -16.820 1.00 70.75 86 ARG A O 1
ATOM 688 N N . ASP A 1 87 ? 0.986 6.702 -16.897 1.00 63.88 87 ASP A N 1
ATOM 689 C CA . ASP A 1 87 ? 1.955 7.102 -17.909 1.00 63.88 87 ASP A CA 1
ATOM 690 C C . ASP A 1 87 ? 1.287 7.040 -19.300 1.00 63.88 87 ASP A C 1
ATOM 692 O O . ASP A 1 87 ? 1.218 5.994 -19.947 1.00 63.88 87 ASP A O 1
ATOM 696 N N . ASP A 1 88 ? 0.836 8.190 -19.812 1.00 54.19 88 ASP A N 1
ATOM 697 C CA . ASP A 1 88 ? 0.343 8.352 -21.196 1.00 54.19 88 ASP A CA 1
ATOM 698 C C . ASP A 1 88 ? 1.452 8.147 -22.257 1.00 54.19 88 ASP A C 1
ATOM 700 O O . ASP A 1 88 ? 1.210 8.186 -23.465 1.00 54.19 88 ASP A O 1
ATOM 704 N N . ARG A 1 89 ? 2.692 7.879 -21.828 1.00 51.34 89 ARG A N 1
ATOM 705 C CA . ARG A 1 89 ? 3.863 7.677 -22.696 1.00 51.34 89 ARG A CA 1
ATOM 706 C C . ARG A 1 89 ? 3.780 6.431 -23.576 1.00 51.34 89 ARG A C 1
ATOM 708 O O . ARG A 1 89 ? 4.532 6.331 -24.538 1.00 51.34 89 ARG A O 1
ATOM 715 N N . GLY A 1 90 ? 2.849 5.515 -23.304 1.00 47.12 90 GLY A N 1
ATOM 716 C CA . GLY A 1 90 ? 2.518 4.413 -24.215 1.00 47.12 90 GLY A CA 1
ATOM 717 C C . GLY A 1 90 ? 1.804 4.853 -25.503 1.00 47.12 90 GLY A C 1
ATOM 718 O O . GLY A 1 90 ? 1.743 4.070 -26.447 1.00 47.12 90 GLY A O 1
ATOM 719 N N . GLN A 1 91 ? 1.281 6.087 -25.565 1.00 46.06 91 GLN A N 1
ATOM 720 C CA . GLN A 1 91 ? 0.752 6.691 -26.798 1.00 46.06 91 GLN A CA 1
ATOM 721 C C . GLN A 1 91 ? 1.790 7.526 -27.558 1.00 46.06 91 GLN A C 1
ATOM 723 O O . GLN A 1 91 ? 1.517 7.968 -28.673 1.00 46.06 91 GLN A O 1
ATOM 728 N N . GLN A 1 92 ? 2.975 7.747 -26.984 1.00 45.69 92 GLN A N 1
ATOM 729 C CA . GLN A 1 92 ? 4.062 8.402 -27.696 1.00 45.69 92 GLN A CA 1
ATOM 730 C C . GLN A 1 92 ? 4.798 7.365 -28.539 1.00 45.69 92 GLN A C 1
ATOM 732 O O . GLN A 1 92 ? 5.236 6.325 -28.046 1.00 45.69 92 GLN A O 1
ATOM 737 N N . ASP A 1 93 ? 4.884 7.670 -29.831 1.00 47.53 93 ASP A N 1
ATOM 738 C CA . ASP A 1 93 ? 5.613 6.947 -30.866 1.00 47.53 93 ASP A CA 1
ATOM 739 C C . ASP A 1 93 ? 6.898 6.299 -30.291 1.00 47.53 93 ASP A C 1
ATOM 741 O O . ASP A 1 93 ? 7.688 7.000 -29.646 1.00 47.53 93 ASP A O 1
ATOM 745 N N . PRO A 1 94 ? 7.160 4.989 -30.488 1.00 52.41 94 PRO A N 1
ATOM 746 C CA . PRO A 1 94 ? 8.348 4.296 -29.961 1.00 52.41 94 PRO A CA 1
ATOM 747 C C . PRO A 1 94 ? 9.700 4.973 -30.277 1.00 52.41 94 PRO A C 1
ATOM 749 O O . PRO A 1 94 ? 10.734 4.627 -29.702 1.00 52.41 94 PRO A O 1
ATOM 752 N N . GLN A 1 95 ? 9.711 5.924 -31.213 1.00 52.53 95 GLN A N 1
ATOM 753 C CA . GLN A 1 95 ? 10.838 6.783 -31.569 1.00 52.53 95 GLN A CA 1
ATOM 754 C C . GLN A 1 95 ? 11.094 7.941 -30.577 1.00 52.53 95 GLN A C 1
ATOM 756 O O . GLN A 1 95 ? 12.245 8.354 -30.431 1.00 52.53 95 GLN A O 1
ATOM 761 N N . GLU A 1 96 ? 10.080 8.476 -29.885 1.00 50.56 96 GLU A N 1
ATOM 762 C CA . GLU A 1 96 ? 10.233 9.598 -28.936 1.00 50.56 96 GLU A CA 1
ATOM 763 C C . GLU A 1 96 ? 10.782 9.161 -27.575 1.00 50.56 96 GLU A C 1
ATOM 765 O O . GLU A 1 96 ? 11.632 9.847 -27.002 1.00 50.56 96 GLU A O 1
ATOM 770 N N . SER A 1 97 ? 10.399 7.975 -27.096 1.00 48.75 97 SER A N 1
ATOM 771 C CA . SER A 1 97 ? 10.910 7.396 -25.843 1.00 48.75 97 SER A CA 1
ATOM 772 C C . SER A 1 97 ? 12.428 7.153 -25.865 1.00 48.75 97 SER A C 1
ATOM 774 O O . SER A 1 97 ? 13.081 7.160 -24.822 1.00 48.75 97 SER A O 1
ATOM 776 N N . ARG A 1 98 ? 13.028 7.030 -27.059 1.00 54.81 98 ARG A N 1
ATOM 777 C CA . ARG A 1 98 ? 14.487 6.948 -27.257 1.00 54.81 98 ARG A CA 1
ATOM 778 C C . ARG A 1 98 ? 15.203 8.301 -27.181 1.00 54.81 98 ARG A C 1
ATOM 780 O O . ARG A 1 98 ? 16.413 8.319 -26.964 1.00 54.81 98 ARG A O 1
ATOM 787 N N . LYS A 1 99 ? 14.495 9.422 -27.363 1.00 46.47 99 LYS A N 1
ATOM 788 C CA . LYS A 1 99 ? 15.080 10.779 -27.385 1.00 46.47 99 LYS A CA 1
ATOM 789 C C . LYS A 1 99 ? 15.191 11.406 -25.995 1.00 46.47 99 LYS A C 1
ATOM 791 O O . LYS A 1 99 ? 16.039 12.270 -25.790 1.00 46.47 99 LYS A O 1
ATOM 796 N N . HIS A 1 100 ? 14.401 10.929 -25.034 1.00 46.44 100 HIS A N 1
ATOM 797 C CA . HIS A 1 100 ? 14.463 11.348 -23.635 1.00 46.44 100 HIS A CA 1
ATOM 798 C C . HIS A 1 100 ? 14.805 10.161 -22.726 1.00 46.44 100 HIS A C 1
ATOM 800 O O . HIS A 1 100 ? 13.939 9.681 -21.992 1.00 46.44 100 HIS A O 1
ATOM 806 N N . PRO A 1 101 ? 16.061 9.663 -22.733 1.00 43.06 101 PRO A N 1
ATOM 807 C CA . PRO A 1 101 ? 16.494 8.786 -21.657 1.00 43.06 101 PRO A CA 1
ATOM 808 C C . PRO A 1 101 ? 16.291 9.543 -20.347 1.00 43.06 101 PRO A C 1
ATOM 810 O O . PRO A 1 101 ? 16.641 10.719 -20.266 1.00 43.06 101 PRO A O 1
ATOM 813 N N . ALA A 1 102 ? 15.714 8.885 -19.339 1.00 50.09 102 ALA A N 1
ATOM 814 C CA . ALA A 1 102 ? 15.579 9.426 -17.995 1.00 50.09 102 ALA A CA 1
ATOM 815 C C . ALA A 1 102 ? 16.942 9.957 -17.521 1.00 50.09 102 ALA A C 1
ATOM 817 O O . ALA A 1 102 ? 17.792 9.209 -17.030 1.00 50.09 102 ALA A O 1
ATOM 818 N N . THR A 1 103 ? 17.184 11.255 -17.697 1.00 44.75 103 THR A N 1
ATOM 819 C CA . THR A 1 103 ? 18.377 11.917 -17.196 1.00 44.75 103 THR A CA 1
ATOM 820 C C . THR A 1 103 ? 18.186 12.036 -15.699 1.00 44.75 103 THR A C 1
ATOM 822 O O . THR A 1 103 ? 17.687 13.035 -15.193 1.00 44.75 103 THR A O 1
ATOM 825 N N . ARG A 1 104 ? 18.570 10.989 -14.972 1.00 45.84 104 ARG A N 1
ATOM 826 C CA . ARG A 1 104 ? 18.918 11.112 -13.563 1.00 45.84 104 ARG A CA 1
ATOM 827 C C . ARG A 1 104 ? 20.166 11.998 -13.523 1.00 45.84 104 ARG A C 1
ATOM 829 O O . ARG A 1 104 ? 21.204 11.540 -14.011 1.00 45.84 104 ARG A O 1
ATOM 836 N N . PRO A 1 105 ? 20.130 13.237 -13.001 1.00 39.34 105 PRO A N 1
ATOM 837 C CA . PRO A 1 105 ? 21.362 13.993 -12.839 1.00 39.34 105 PRO A CA 1
ATOM 838 C C . PRO A 1 105 ? 22.276 13.203 -11.892 1.00 39.34 105 PRO A C 1
ATOM 840 O O . PRO A 1 105 ? 21.951 12.963 -10.731 1.00 39.34 105 PRO A O 1
ATOM 843 N N . LYS A 1 106 ? 23.410 12.725 -12.419 1.00 47.81 106 LYS A N 1
ATOM 844 C CA . LYS A 1 106 ? 24.424 11.931 -11.700 1.00 47.81 106 LYS A CA 1
ATOM 845 C C . LYS A 1 106 ? 25.399 12.793 -10.886 1.00 47.81 106 LYS A C 1
ATOM 847 O O . LYS A 1 106 ? 26.455 12.314 -10.487 1.00 47.81 106 LYS A O 1
ATOM 852 N N . THR A 1 107 ? 25.062 14.045 -10.599 1.00 40.78 107 THR A N 1
ATOM 853 C CA . THR A 1 107 ? 25.918 14.951 -9.833 1.00 40.78 107 THR A CA 1
ATOM 854 C C . THR A 1 107 ? 25.185 15.438 -8.591 1.00 40.78 107 THR A C 1
ATOM 856 O O . THR A 1 107 ? 24.326 16.311 -8.630 1.00 40.78 107 THR A O 1
ATOM 859 N N . ARG A 1 108 ? 25.552 14.861 -7.443 1.00 42.62 108 ARG A N 1
ATOM 860 C CA . ARG A 1 108 ? 25.347 15.503 -6.142 1.00 42.62 108 ARG A CA 1
ATOM 861 C C . ARG A 1 108 ? 26.245 16.750 -6.150 1.00 42.62 108 ARG A C 1
ATOM 863 O O . ARG A 1 108 ? 27.453 16.562 -6.322 1.00 42.62 108 ARG A O 1
ATOM 870 N N . PRO A 1 109 ? 25.734 17.987 -6.023 1.00 41.97 109 PRO A N 1
ATOM 871 C CA . PRO A 1 109 ? 26.618 19.137 -5.900 1.00 41.97 109 PRO A CA 1
ATOM 872 C C . PRO A 1 109 ? 27.477 18.933 -4.646 1.00 41.97 109 PRO A C 1
ATOM 874 O O . PRO A 1 109 ? 26.959 18.755 -3.541 1.00 41.97 109 PRO A O 1
ATOM 877 N N . LYS A 1 110 ? 28.799 18.854 -4.838 1.00 47.38 110 LYS A N 1
ATOM 878 C CA . LYS A 1 110 ? 29.762 18.954 -3.739 1.00 47.38 110 LYS A CA 1
ATOM 879 C C . LYS A 1 110 ? 29.652 20.366 -3.167 1.00 47.38 110 LYS A C 1
ATOM 881 O O . LYS A 1 110 ? 29.434 21.299 -3.932 1.00 47.38 110 LYS A O 1
ATOM 886 N N . GLY A 1 111 ? 29.766 20.459 -1.842 1.00 51.19 111 GLY A N 1
ATOM 887 C CA . GLY A 1 111 ? 29.552 21.658 -1.030 1.00 51.19 111 GLY A CA 1
ATOM 888 C C . GLY A 1 111 ? 29.867 22.966 -1.749 1.00 51.19 111 GLY A C 1
ATOM 889 O O . GLY A 1 111 ? 31.018 23.236 -2.077 1.00 51.19 111 GLY A O 1
ATOM 890 N N . GLY A 1 112 ? 28.813 23.741 -1.988 1.00 42.88 112 GLY A N 1
ATOM 891 C CA . GLY A 1 112 ? 28.876 25.135 -2.391 1.00 42.88 112 GLY A CA 1
ATOM 892 C C . GLY A 1 112 ? 28.391 25.984 -1.225 1.00 42.88 112 GLY A C 1
ATOM 893 O O . GLY A 1 112 ? 27.364 25.684 -0.621 1.00 42.88 112 GLY A O 1
ATOM 894 N N . ASP A 1 113 ? 29.194 26.982 -0.900 1.00 46.03 113 ASP A N 1
ATOM 895 C CA . ASP A 1 113 ? 29.078 27.939 0.193 1.00 46.03 113 ASP A CA 1
ATOM 896 C C . ASP A 1 113 ? 27.645 28.487 0.394 1.00 46.03 113 ASP A C 1
ATOM 898 O O . ASP A 1 113 ? 27.044 29.054 -0.521 1.00 46.03 113 ASP A O 1
ATOM 902 N N . LEU A 1 114 ? 27.094 28.342 1.607 1.00 48.47 114 LEU A N 1
ATOM 903 C CA . LEU A 1 114 ? 25.749 28.816 1.990 1.00 48.47 114 LEU A CA 1
ATOM 904 C C . LEU A 1 114 ? 25.673 30.345 2.183 1.00 48.47 114 LEU A C 1
ATOM 906 O O . LEU A 1 114 ? 24.648 30.869 2.612 1.00 48.47 114 LEU A O 1
ATOM 910 N N . SER A 1 115 ? 26.738 31.073 1.855 1.00 50.53 115 SER A N 1
ATOM 911 C CA . SER A 1 115 ? 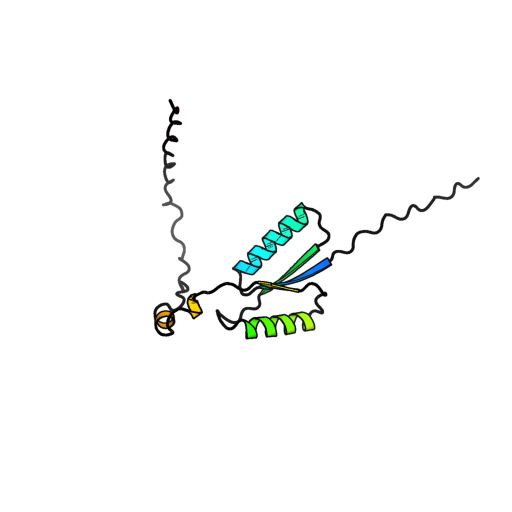26.871 32.516 2.080 1.00 50.53 115 SER A CA 1
ATOM 912 C C . SER A 1 115 ? 26.299 33.405 0.962 1.00 50.53 115 SER A C 1
ATOM 914 O O . SER A 1 115 ? 26.319 34.625 1.099 1.00 50.53 115 SER A O 1
ATOM 916 N N . SER A 1 116 ? 25.742 32.841 -0.120 1.00 50.25 116 SER A N 1
ATOM 917 C CA . SER A 1 116 ? 25.267 33.621 -1.285 1.00 50.25 116 SER A CA 1
ATOM 918 C C . SER A 1 116 ? 23.754 33.598 -1.557 1.00 50.25 116 SER A C 1
ATOM 920 O O . SER A 1 116 ? 23.297 34.224 -2.514 1.00 50.25 116 SER A O 1
ATOM 922 N N . LEU A 1 117 ? 22.938 32.963 -0.708 1.00 48.22 117 LEU A N 1
ATOM 923 C CA . LEU A 1 117 ? 21.475 33.078 -0.791 1.00 48.22 117 LEU A CA 1
ATOM 924 C C . LEU A 1 117 ? 21.016 34.394 -0.148 1.00 48.22 117 LEU A C 1
ATOM 926 O O . LEU A 1 117 ? 20.528 34.430 0.979 1.00 48.22 117 LEU A O 1
ATOM 930 N N . ALA A 1 118 ? 21.196 35.492 -0.881 1.00 53.03 118 ALA A N 1
ATOM 931 C CA . ALA A 1 118 ? 20.533 36.751 -0.582 1.00 53.03 118 ALA A CA 1
ATOM 932 C C . ALA A 1 118 ? 19.012 36.523 -0.528 1.00 53.03 118 ALA A C 1
ATOM 934 O O . ALA A 1 118 ? 18.439 35.905 -1.429 1.00 53.03 118 ALA A O 1
ATOM 935 N N . ASN A 1 119 ? 18.378 37.014 0.541 1.00 52.50 119 ASN A N 1
ATOM 936 C CA . ASN A 1 119 ? 16.927 37.020 0.721 1.00 52.50 119 ASN A CA 1
ATOM 937 C C . ASN A 1 119 ? 16.236 37.494 -0.570 1.00 52.50 119 ASN A C 1
ATOM 939 O O . ASN A 1 119 ? 16.450 38.644 -0.963 1.00 52.50 119 ASN A O 1
ATOM 943 N N . PRO A 1 120 ? 15.399 36.677 -1.234 1.00 53.00 120 PRO A N 1
ATOM 944 C CA . PRO A 1 120 ? 14.554 37.203 -2.290 1.00 53.00 120 PRO A CA 1
ATOM 945 C C . PRO A 1 120 ? 13.565 38.181 -1.649 1.00 53.00 120 PRO A C 1
ATOM 947 O O . PRO A 1 120 ? 12.839 37.814 -0.723 1.00 53.00 120 PRO A O 1
ATOM 950 N N . GLU A 1 121 ? 13.558 39.431 -2.121 1.00 54.66 121 GLU A N 1
ATOM 951 C CA . GLU A 1 121 ? 12.573 40.421 -1.689 1.00 54.66 121 GLU A CA 1
ATOM 952 C C . GLU A 1 121 ? 11.151 39.842 -1.785 1.00 54.66 121 GLU A C 1
ATOM 954 O O . GLU A 1 121 ? 10.828 39.134 -2.750 1.00 54.66 121 GLU A O 1
ATOM 959 N N . PRO A 1 122 ? 10.271 40.143 -0.813 1.00 51.72 122 PRO A N 1
ATOM 960 C CA . PRO A 1 122 ? 8.892 39.698 -0.868 1.00 51.72 122 PRO A CA 1
ATOM 961 C C . PRO A 1 122 ? 8.229 40.300 -2.110 1.00 51.72 122 PRO A C 1
ATOM 963 O O . PRO A 1 122 ? 8.028 41.512 -2.208 1.00 51.72 122 PRO A O 1
ATOM 966 N N . ARG A 1 123 ? 7.879 39.441 -3.075 1.00 57.09 123 ARG A N 1
ATOM 967 C CA . ARG A 1 123 ? 7.106 39.834 -4.257 1.00 57.09 123 ARG A CA 1
ATOM 968 C C . ARG A 1 123 ? 5.827 40.522 -3.783 1.00 57.09 123 ARG A C 1
ATOM 970 O O . ARG A 1 123 ? 4.972 39.885 -3.169 1.00 57.09 123 ARG A O 1
ATOM 977 N N . ARG A 1 124 ? 5.698 41.823 -4.062 1.00 56.19 124 ARG A N 1
ATOM 978 C CA . ARG A 1 124 ? 4.468 42.581 -3.810 1.00 56.19 124 ARG A CA 1
ATOM 979 C C . ARG A 1 124 ? 3.336 41.939 -4.606 1.00 56.19 124 ARG A C 1
ATOM 981 O O . ARG A 1 124 ? 3.352 41.949 -5.835 1.00 56.19 124 ARG A O 1
ATOM 988 N N . ILE A 1 125 ? 2.370 41.369 -3.898 1.00 65.19 125 ILE A N 1
ATOM 989 C CA . ILE A 1 125 ? 1.129 40.871 -4.485 1.00 65.19 125 ILE A CA 1
ATOM 990 C C . ILE A 1 125 ? 0.347 42.104 -4.973 1.00 65.19 125 ILE A C 1
ATOM 992 O O . ILE A 1 125 ? 0.129 43.018 -4.172 1.00 65.19 125 ILE A O 1
ATOM 996 N N . PRO A 1 126 ? -0.044 42.193 -6.257 1.00 64.25 126 PRO A N 1
ATOM 997 C CA . PRO A 1 126 ? -0.869 43.300 -6.726 1.00 64.25 126 PRO A CA 1
ATOM 998 C C . PRO A 1 126 ? -2.248 43.262 -6.040 1.00 64.25 126 PRO A C 1
ATOM 1000 O O . PRO A 1 126 ? -2.776 42.172 -5.800 1.00 64.25 126 PRO A O 1
ATOM 1003 N N . PRO A 1 127 ? -2.850 44.420 -5.709 1.00 71.50 127 PRO A N 1
ATOM 1004 C CA . PRO A 1 127 ? -4.164 44.452 -5.079 1.00 71.50 127 PRO A CA 1
ATOM 1005 C C . PRO A 1 127 ? -5.232 43.873 -6.013 1.00 71.50 127 PRO A C 1
ATOM 1007 O O . PRO A 1 127 ? -5.192 44.063 -7.231 1.00 71.50 127 PRO A O 1
ATOM 1010 N N . ALA A 1 128 ? -6.196 43.164 -5.424 1.00 69.38 128 ALA A N 1
ATOM 1011 C CA . ALA A 1 128 ? -7.307 42.559 -6.147 1.00 69.38 128 ALA A CA 1
ATOM 1012 C C . ALA A 1 128 ? -8.142 43.625 -6.893 1.00 69.38 128 ALA A C 1
ATOM 1014 O O . ALA A 1 128 ? -8.364 44.714 -6.355 1.00 69.38 128 ALA A O 1
ATOM 1015 N N . PRO A 1 129 ? -8.636 43.333 -8.111 1.00 71.38 129 PRO A N 1
ATOM 1016 C CA . PRO A 1 129 ? -9.481 44.266 -8.849 1.00 71.38 129 PRO A CA 1
ATOM 1017 C C . PRO A 1 129 ? -10.820 44.485 -8.130 1.00 71.38 129 PRO A C 1
ATOM 1019 O O . PRO A 1 129 ? -11.463 43.535 -7.679 1.00 71.38 129 PRO A O 1
ATOM 1022 N N . SER A 1 130 ? -11.247 45.747 -8.034 1.00 70.88 130 SER A N 1
ATOM 1023 C CA . SER A 1 130 ? -12.488 46.140 -7.361 1.00 70.88 130 SER A CA 1
ATOM 1024 C C . SER A 1 130 ? -13.732 45.518 -8.018 1.00 70.88 130 SER A C 1
ATOM 1026 O O . SER A 1 130 ? -13.789 45.404 -9.248 1.00 70.88 130 SER A O 1
ATOM 1028 N N . PRO A 1 131 ? -14.765 45.157 -7.233 1.00 68.44 131 PRO A N 1
ATOM 1029 C CA . PRO A 1 131 ? -16.002 44.613 -7.774 1.00 68.44 131 PRO A CA 1
ATOM 1030 C C . PRO A 1 131 ? -16.720 45.674 -8.614 1.00 68.44 131 PRO A C 1
ATOM 1032 O O . PRO A 1 131 ? -17.029 46.767 -8.139 1.00 68.44 131 PRO A O 1
ATOM 1035 N N . ARG A 1 132 ? -17.002 45.351 -9.881 1.00 69.06 132 ARG A N 1
ATOM 1036 C CA . ARG A 1 132 ? -17.860 46.182 -10.733 1.00 69.06 132 ARG A CA 1
ATOM 1037 C C . ARG A 1 132 ? -19.272 46.181 -10.147 1.00 69.06 132 ARG A C 1
ATOM 1039 O O . ARG A 1 132 ? -19.934 45.144 -10.170 1.00 69.06 132 ARG A O 1
ATOM 1046 N N . LEU A 1 133 ? -19.741 47.332 -9.660 1.00 65.00 133 LEU A N 1
ATOM 1047 C CA . LEU A 1 133 ? -21.168 47.540 -9.418 1.00 65.00 133 LEU A CA 1
ATOM 1048 C C . LEU A 1 133 ? -21.904 47.369 -10.750 1.00 65.00 133 LEU A C 1
ATOM 1050 O O . LEU A 1 133 ? -21.662 48.112 -11.704 1.00 65.00 133 LEU A O 1
ATOM 1054 N N . ARG A 1 134 ? -22.790 46.374 -10.816 1.00 61.34 134 ARG A N 1
ATOM 1055 C CA . ARG A 1 134 ? -23.799 46.294 -11.872 1.00 61.34 134 ARG A CA 1
ATOM 1056 C C . ARG A 1 134 ? -24.780 47.447 -11.638 1.00 61.34 134 ARG A C 1
ATOM 1058 O O . ARG A 1 134 ? -25.299 47.570 -10.531 1.00 61.34 134 ARG A O 1
ATOM 1065 N N . LYS A 1 135 ? -24.937 48.309 -12.643 1.00 63.84 135 LYS A N 1
ATOM 1066 C CA . LYS A 1 135 ? -26.046 49.265 -12.726 1.00 63.84 135 LYS A CA 1
ATOM 1067 C C . LYS A 1 135 ? -27.287 48.549 -13.234 1.00 63.84 135 LYS A C 1
ATOM 1069 O O . LYS A 1 135 ? -27.100 47.601 -14.032 1.00 63.84 135 LYS A O 1
#

Secondary structure (DSSP, 8-state):
--------PPPPPPPPEEEEEEESSHHHHHHHHHHHHHHHHTT-SEEEEEEE--SSS--HHHHHHHHHHHHHHTT--SEEEEE----GGGGS-TTTTTT--------PPP---GGG--------PPPPPPP----

Mean predicted aligned error: 17.39 Å

Foldseek 3Di:
DDPDDPPPDDDDDDAQAEAEEEEQDDVVVVVLVVVQVVCVVVVHSYHYDYDHQDDPPDDPVSSVVSQVVVCVVVVHDPHYYYDDDPPPCVVPDPVVCVVDDPCPPPDDDDDDDPPPPDDDPPPDDDDDDDDDDDD

pLDDT: mean 73.21, std 18.89, range [39.34, 98.12]

Sequence (135 aa):
MKKGRRNRRAPPRPRRKVIYVGCEGDSEQAYVALLQDLINERGLAVTLRADVLNPGAGDPEALVRKAIQRIHQHDYPKGRIILLDRDDRGQQ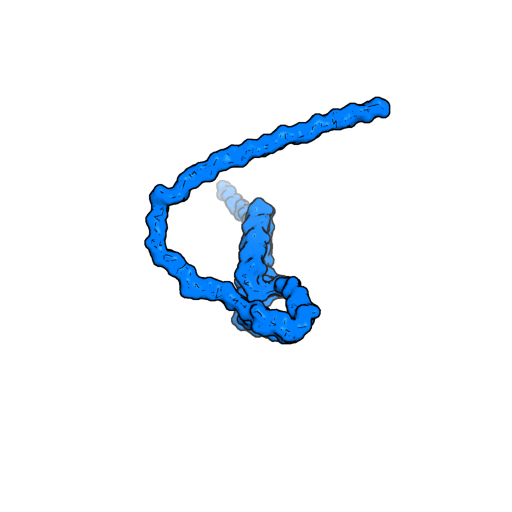DPQESRKHPATRPKTRPKGGDLSSLANPEPRRIPPAPSPRLRK

Radius of gyration: 26.59 Å; Cα contacts (8 Å, |Δi|>4): 102; chains: 1; bounding box: 56×64×85 Å

Nearest PDB structures (foldseek):
  5l9p-assembly2_B  TM=4.032E-01  e=2.994E-01  Agrobacterium tumefaciens str. B6
  8grb-assembly1_B  TM=4.225E-01  e=1.606E+00  Homo sapiens
  6lk2-assembly2_B  TM=6.223E-01  e=6.158E+00  Providencia alcalifaciens F90-2004
  7ji4-assembly1_A  TM=3.726E-01  e=3.598E+00  Staphylococcus aureus subsp. aureus MRSA252